Protein AF-A0A7S3K9D5-F1 (afdb_monomer)

Radius of gyration: 16.91 Å; Cα contacts (8 Å, |Δi|>4): 140; chains: 1; bounding box: 48×27×43 Å

Secondary structure (DSSP, 8-state):
--------EEE-EEEEEEE-TTS-EEEEEEE---TTSPPPSSEEEEEEEEEEEEE-SSS-EEEEEEEEEE--S---HHHHHHHHHHHHHHHHHHHHHHHHT--

Solvent-accessible surface area (backbone atoms only — not comparable to full-atom values): 6337 Å² total; per-residue (Å²): 135,81,83,81,81,72,75,56,71,42,78,46,60,51,76,46,81,44,81,44,98,87,71,26,38,37,39,41,32,38,48,52,89,54,90,90,60,74,87,64,99,39,46,70,31,43,42,44,37,38,40,36,43,39,67,73,53,100,89,43,68,48,79,48,76,52,76,47,72,52,70,62,75,92,72,59,70,70,61,63,72,42,47,67,58,52,53,51,51,54,52,52,50,53,50,52,34,66,75,66,72,58,132

Mean predicted aligned error: 6.46 Å

Nearest PDB structures (foldseek):
  7o5y-assembly1_B  TM=3.836E-01  e=2.576E+00  Streptococcus sanguinis
  9har-assembly1_EV  TM=4.109E-01  e=4.544E+00  ssRNA phage ESE017
  7qi3-assembly2_D  TM=3.341E-01  e=3.054E+00  Fusarium verticillioides
  7d7f-assembly1_D  TM=3.014E-01  e=4.544E+00  Mus musculus

InterPro domains:
  IPR023393 START-like domain superfamily [G3DSA:3.30.530.20] (1-102)

Organism: Euplotes crassus (NCBI:txid5936)

Foldseek 3Di:
DDPPPPFAEDFAWDWDWDQDPVRKIKIWIWGDDDPVDDDDSGHYKTKTKIWIFDDPDPPDTDTDIDIDIHDPDDDDPVNVVCVVVVVVVVVVVVVVCVVVVPD

pLDDT: mean 85.01, std 11.1, range [40.91, 96.81]

Structure (mmCIF, N/CA/C/O backbone):
data_AF-A0A7S3K9D5-F1
#
_entry.id   AF-A0A7S3K9D5-F1
#
loop_
_atom_site.group_PDB
_atom_site.id
_atom_site.type_symbol
_atom_site.label_atom_id
_atom_site.label_alt_id
_atom_site.label_comp_id
_atom_site.label_asym_id
_atom_site.label_entity_id
_atom_site.label_seq_id
_atom_site.pdbx_PDB_ins_code
_atom_site.Cartn_x
_atom_site.Cartn_y
_atom_site.Cartn_z
_atom_site.occupancy
_atom_site.B_iso_or_equiv
_atom_site.auth_seq_id
_atom_site.auth_comp_id
_atom_site.auth_asym_id
_atom_site.auth_atom_id
_atom_site.pdbx_PDB_model_num
ATOM 1 N N . LYS A 1 1 ? 31.515 12.333 -12.245 1.00 40.91 1 LYS A N 1
ATOM 2 C CA . LYS A 1 1 ? 30.266 12.267 -11.446 1.00 40.91 1 LYS A CA 1
ATOM 3 C C . LYS A 1 1 ? 29.136 11.889 -12.399 1.00 40.91 1 LYS A C 1
ATOM 5 O O . LYS A 1 1 ? 28.659 12.752 -13.116 1.00 40.91 1 LYS A O 1
ATOM 10 N N . GLY A 1 2 ? 28.836 10.595 -12.536 1.00 41.28 2 GLY A N 1
ATOM 11 C CA . GLY A 1 2 ? 27.809 10.126 -13.470 1.00 41.28 2 GLY A CA 1
ATOM 12 C C . GLY A 1 2 ? 26.421 10.420 -12.914 1.00 41.28 2 GLY A C 1
ATOM 13 O O . GLY A 1 2 ? 26.142 10.055 -11.773 1.00 41.28 2 GLY A O 1
ATOM 14 N N . ASN A 1 3 ? 25.574 11.090 -13.695 1.00 45.44 3 ASN A N 1
ATOM 15 C CA . ASN A 1 3 ? 24.166 11.258 -13.355 1.00 45.44 3 ASN A CA 1
ATOM 16 C C . ASN A 1 3 ? 23.532 9.869 -13.229 1.00 45.44 3 ASN A C 1
ATOM 18 O O . ASN A 1 3 ? 23.421 9.130 -14.207 1.00 45.44 3 ASN A O 1
ATOM 22 N N . LEU A 1 4 ? 23.132 9.502 -12.014 1.00 54.09 4 LEU A N 1
ATOM 23 C CA . LEU A 1 4 ? 22.283 8.343 -11.775 1.00 54.09 4 LEU A CA 1
ATOM 24 C C . LEU A 1 4 ? 20.905 8.652 -12.365 1.00 54.09 4 LEU A C 1
ATOM 26 O O . LEU A 1 4 ? 20.064 9.266 -11.716 1.00 54.09 4 LEU A O 1
ATOM 30 N N . ILE A 1 5 ? 20.685 8.248 -13.618 1.00 62.44 5 ILE A N 1
ATOM 31 C CA . ILE A 1 5 ? 19.374 8.325 -14.266 1.00 62.44 5 ILE A CA 1
ATOM 32 C C . ILE A 1 5 ? 18.500 7.219 -13.664 1.00 62.44 5 ILE A C 1
ATOM 34 O O . ILE A 1 5 ? 18.366 6.123 -14.210 1.00 62.44 5 ILE A O 1
ATOM 38 N N . PHE A 1 6 ? 17.926 7.487 -12.494 1.00 70.50 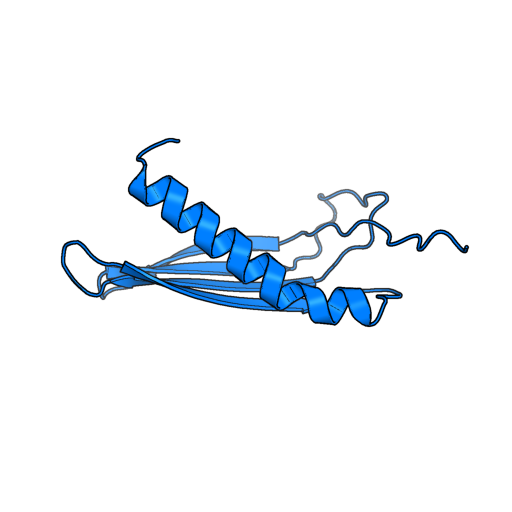6 PHE A N 1
ATOM 39 C CA . PHE A 1 6 ? 16.826 6.687 -11.980 1.00 70.50 6 PHE A CA 1
ATOM 40 C C . PHE A 1 6 ? 15.572 7.088 -12.757 1.00 70.50 6 PHE A C 1
ATOM 42 O O . PHE A 1 6 ? 15.024 8.168 -12.545 1.00 70.50 6 PHE A O 1
ATOM 49 N N . LYS A 1 7 ? 15.147 6.250 -13.711 1.00 78.50 7 LYS A N 1
ATOM 50 C CA . LYS A 1 7 ? 13.880 6.475 -14.423 1.00 78.50 7 LYS A CA 1
ATOM 51 C C . LYS A 1 7 ? 12.730 6.506 -13.410 1.00 78.50 7 LYS A C 1
ATOM 53 O O . LYS A 1 7 ? 12.788 5.793 -12.409 1.00 78.50 7 LYS A O 1
ATOM 58 N N . ALA A 1 8 ? 11.686 7.282 -13.682 1.00 84.06 8 ALA A N 1
ATOM 59 C CA . ALA A 1 8 ? 10.456 7.238 -12.896 1.00 84.06 8 ALA A CA 1
ATOM 60 C C . ALA A 1 8 ? 9.803 5.844 -12.969 1.00 84.06 8 ALA A C 1
ATOM 62 O O . ALA A 1 8 ? 10.127 5.039 -13.855 1.00 84.06 8 ALA A O 1
ATOM 63 N N . ARG A 1 9 ? 8.908 5.551 -12.024 1.00 86.06 9 ARG A N 1
ATOM 64 C CA . ARG A 1 9 ? 8.049 4.363 -12.040 1.00 86.06 9 ARG A CA 1
ATOM 65 C C . ARG A 1 9 ? 6.597 4.803 -12.057 1.00 86.06 9 ARG A C 1
ATOM 67 O O . ARG A 1 9 ? 6.243 5.708 -11.307 1.00 86.06 9 ARG A O 1
ATOM 74 N N . ASP A 1 10 ? 5.812 4.195 -12.930 1.00 89.88 10 ASP A N 1
ATOM 75 C CA . ASP A 1 10 ? 4.360 4.298 -12.926 1.00 89.88 10 ASP A CA 1
ATOM 76 C C . ASP A 1 10 ? 3.762 2.987 -12.418 1.00 89.88 10 ASP A C 1
ATOM 78 O O . ASP A 1 10 ? 4.372 1.916 -12.497 1.00 89.88 10 ASP A O 1
ATOM 82 N N . PHE A 1 11 ? 2.562 3.101 -11.867 1.00 89.50 11 PHE A N 1
ATOM 83 C CA . PHE A 1 11 ? 1.808 1.991 -11.319 1.00 89.50 11 PHE A CA 1
ATOM 84 C C . PHE A 1 11 ? 0.438 1.977 -11.977 1.00 89.50 11 PHE A C 1
ATOM 86 O O . PHE A 1 11 ? -0.189 3.019 -12.159 1.00 89.50 11 PHE A O 1
ATOM 93 N N . SER A 1 12 ? -0.016 0.783 -12.321 1.00 91.31 12 SER A N 1
ATOM 94 C CA . SER A 1 12 ? -1.394 0.523 -12.704 1.00 91.31 12 SER A CA 1
ATOM 95 C C . SER A 1 12 ? -1.876 -0.619 -11.835 1.00 91.31 12 SER A C 1
ATOM 97 O O . SER A 1 12 ? -1.217 -1.660 -11.767 1.00 91.31 12 SER A O 1
ATOM 99 N N . PHE A 1 13 ? -2.958 -0.388 -11.104 1.00 93.25 13 PHE A N 1
ATOM 100 C CA . PHE A 1 13 ? -3.503 -1.345 -10.158 1.00 93.25 13 PHE A CA 1
ATOM 101 C C . PHE A 1 13 ? -5.009 -1.169 -10.029 1.00 93.25 13 PHE A C 1
ATOM 103 O O . PHE A 1 13 ? -5.553 -0.080 -10.219 1.00 93.25 13 PHE A O 1
ATOM 110 N N . PHE A 1 14 ? -5.675 -2.260 -9.682 1.00 93.81 14 PHE A N 1
ATOM 111 C CA . PHE A 1 14 ? -7.014 -2.206 -9.126 1.00 93.81 14 PHE A CA 1
ATOM 112 C C . PHE A 1 14 ? -6.899 -1.935 -7.627 1.00 93.81 14 PHE A C 1
ATOM 114 O O . PHE A 1 14 ? -6.041 -2.519 -6.969 1.00 93.81 14 PHE A O 1
ATOM 121 N N . SER A 1 15 ? -7.762 -1.072 -7.095 1.00 95.81 15 SER A N 1
ATOM 122 C CA . SER A 1 15 ? -7.861 -0.801 -5.661 1.00 95.81 15 SER A CA 1
ATOM 123 C C . SER A 1 15 ? -9.256 -1.172 -5.183 1.00 95.81 15 SER A C 1
ATOM 125 O O . SER A 1 15 ? -10.258 -0.818 -5.812 1.00 95.81 15 SER A O 1
ATOM 127 N N . LYS A 1 16 ? -9.327 -1.908 -4.075 1.00 96.44 16 LYS A N 1
ATOM 128 C CA . LYS A 1 16 ? -10.588 -2.290 -3.445 1.00 96.44 16 LYS A CA 1
ATOM 129 C C . LYS A 1 16 ? -10.546 -2.014 -1.964 1.00 96.44 16 LYS A C 1
ATOM 131 O O . LYS A 1 16 ? -9.664 -2.491 -1.257 1.00 96.44 16 LYS A O 1
ATOM 136 N N . ILE A 1 17 ? -11.578 -1.325 -1.502 1.00 96.81 17 ILE A N 1
ATOM 137 C CA . ILE A 1 17 ? -11.858 -1.150 -0.086 1.00 96.81 17 ILE A CA 1
ATOM 138 C C . ILE A 1 17 ? -12.830 -2.250 0.340 1.00 96.81 17 ILE A C 1
ATOM 140 O O . ILE A 1 17 ? -13.832 -2.508 -0.331 1.00 96.81 17 ILE A O 1
ATOM 144 N N . ILE A 1 18 ? -12.508 -2.925 1.436 1.00 96.44 18 ILE A N 1
ATOM 145 C CA . ILE A 1 18 ? -13.294 -4.010 2.011 1.00 96.44 18 ILE A CA 1
ATOM 146 C C . ILE A 1 18 ? -13.554 -3.670 3.474 1.00 96.44 18 ILE A C 1
ATOM 148 O O . ILE A 1 18 ? -12.619 -3.582 4.268 1.00 96.44 18 ILE A O 1
ATO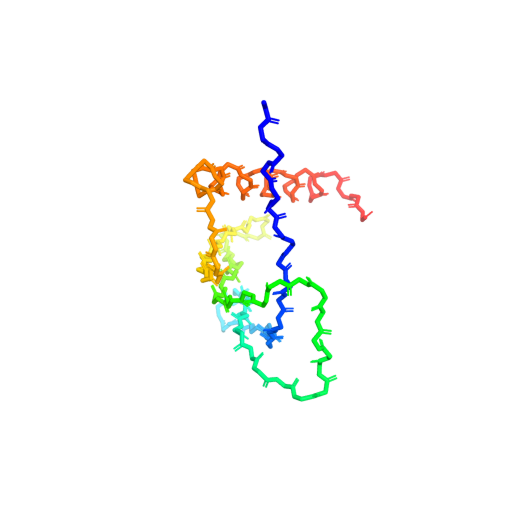M 152 N N . ASP A 1 19 ? -14.826 -3.519 3.831 1.00 95.31 19 ASP A N 1
ATOM 153 C CA . ASP A 1 19 ? -15.254 -3.459 5.226 1.00 95.31 19 ASP A CA 1
ATOM 154 C C . ASP A 1 19 ? -15.420 -4.890 5.763 1.00 95.31 19 ASP A C 1
ATOM 156 O O . ASP A 1 19 ? -16.123 -5.725 5.183 1.00 95.31 19 ASP A O 1
ATOM 160 N N . LEU A 1 20 ? -14.734 -5.198 6.860 1.00 91.81 20 LEU A N 1
ATOM 161 C CA . LEU A 1 20 ? -14.753 -6.507 7.501 1.00 91.81 20 LEU A CA 1
ATOM 162 C C . LEU A 1 20 ? -15.837 -6.556 8.585 1.00 91.81 20 LEU A C 1
ATOM 164 O O . LEU A 1 20 ? -16.187 -5.554 9.205 1.00 91.81 20 LEU A O 1
ATOM 168 N N . LYS A 1 21 ? -16.364 -7.756 8.859 1.00 89.69 21 LYS A N 1
ATOM 169 C CA . LYS A 1 21 ? -17.474 -7.955 9.817 1.00 89.69 21 LYS A CA 1
ATOM 170 C C . LYS A 1 21 ? -17.160 -7.500 11.246 1.00 89.69 21 LYS A C 1
ATOM 172 O O . LYS A 1 21 ? -18.078 -7.236 12.012 1.00 89.69 21 LYS A O 1
ATOM 177 N N . ASN A 1 22 ? -15.883 -7.439 11.612 1.00 88.19 22 ASN A N 1
ATOM 178 C CA . ASN A 1 22 ? -15.415 -6.971 12.916 1.00 88.19 22 ASN A CA 1
ATOM 179 C C . ASN A 1 22 ? -15.273 -5.435 12.995 1.00 88.19 22 ASN A C 1
ATOM 181 O O . ASN A 1 22 ? -14.826 -4.928 14.020 1.00 88.19 22 ASN A O 1
ATOM 185 N N . GLY A 1 23 ? -15.652 -4.703 11.942 1.00 87.81 23 GLY A N 1
ATOM 186 C CA . GLY A 1 23 ? -15.540 -3.246 11.866 1.00 87.81 23 GLY A CA 1
ATOM 187 C C . GLY A 1 23 ? -14.175 -2.740 11.397 1.00 87.81 23 GLY A C 1
ATOM 188 O O . GLY A 1 23 ? -13.983 -1.529 11.324 1.00 87.81 23 GLY A O 1
ATOM 189 N N . ASP A 1 24 ? -13.243 -3.638 11.073 1.00 93.75 24 ASP A N 1
ATOM 190 C CA . ASP A 1 24 ? -11.987 -3.274 10.424 1.00 93.75 24 ASP A CA 1
ATOM 191 C C . ASP A 1 24 ? -12.209 -2.927 8.947 1.00 93.75 24 ASP A C 1
ATOM 193 O O . ASP A 1 24 ? -13.187 -3.351 8.325 1.00 93.75 24 ASP A O 1
ATOM 197 N N . ARG A 1 25 ? -11.247 -2.222 8.354 1.00 95.50 25 ARG A N 1
ATOM 198 C CA . ARG A 1 25 ? -11.235 -1.923 6.920 1.00 95.50 25 ARG A CA 1
ATOM 199 C C . ARG A 1 25 ? -9.909 -2.328 6.300 1.00 95.50 25 ARG A C 1
ATOM 201 O O . ARG A 1 25 ? -8.852 -2.010 6.834 1.00 95.50 25 ARG A O 1
ATOM 208 N N . ALA A 1 26 ? -9.961 -2.991 5.155 1.00 95.50 26 ALA A N 1
ATOM 209 C CA . ALA A 1 26 ? -8.790 -3.307 4.352 1.00 95.50 26 ALA A CA 1
ATOM 210 C C . ALA A 1 26 ? -8.862 -2.585 3.004 1.00 95.50 26 ALA A C 1
ATOM 212 O O . ALA A 1 26 ? -9.915 -2.529 2.374 1.00 95.50 26 ALA A O 1
ATOM 213 N N . ILE A 1 27 ? -7.733 -2.054 2.561 1.00 96.12 27 ILE A N 1
ATOM 214 C CA . ILE A 1 27 ? -7.504 -1.535 1.219 1.00 96.12 27 ILE A CA 1
ATOM 215 C C . ILE A 1 27 ? -6.523 -2.504 0.577 1.00 96.12 27 ILE A C 1
ATOM 217 O O . ILE A 1 27 ? -5.412 -2.685 1.077 1.00 96.12 27 ILE A O 1
ATOM 221 N N . ILE A 1 28 ? -6.962 -3.168 -0.484 1.00 95.56 28 ILE A N 1
ATOM 222 C CA . ILE A 1 28 ? -6.154 -4.128 -1.230 1.00 95.56 28 ILE A CA 1
ATOM 223 C C . ILE A 1 28 ? -5.906 -3.537 -2.604 1.00 95.56 28 ILE A C 1
ATOM 225 O O . ILE A 1 28 ? -6.859 -3.173 -3.298 1.00 95.56 28 ILE A O 1
ATOM 229 N N . GLU A 1 29 ? -4.642 -3.473 -2.997 1.00 96.50 29 GLU A N 1
ATOM 230 C CA . GLU A 1 29 ? -4.243 -2.982 -4.308 1.00 96.50 29 GLU A CA 1
ATOM 231 C C . GLU A 1 29 ? -3.377 -4.027 -4.991 1.00 96.50 29 GLU A C 1
ATOM 233 O O . GLU A 1 29 ? -2.456 -4.582 -4.392 1.00 96.50 29 GLU A O 1
ATOM 238 N N . TYR A 1 30 ? -3.697 -4.324 -6.244 1.00 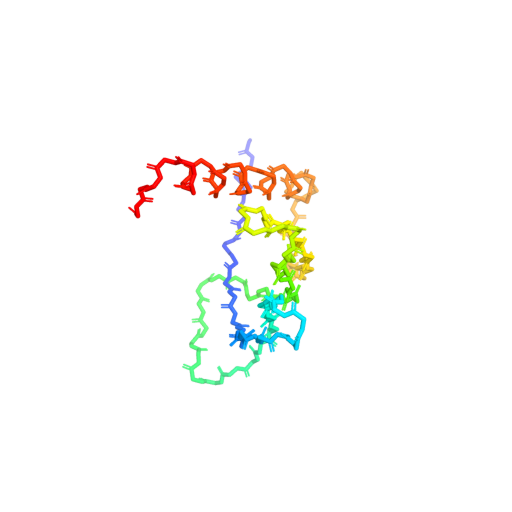94.88 30 TYR A N 1
ATOM 239 C CA . TYR A 1 30 ? -2.969 -5.318 -7.019 1.00 94.88 30 TYR A CA 1
ATOM 240 C C . TYR A 1 30 ? -2.731 -4.801 -8.422 1.00 94.88 30 TYR A C 1
ATOM 242 O O . TYR A 1 30 ? -3.652 -4.275 -9.057 1.00 94.88 30 TYR A O 1
ATOM 250 N N . SER A 1 31 ? -1.501 -4.939 -8.903 1.00 94.25 31 SER A N 1
ATOM 251 C CA . SER A 1 31 ? -1.143 -4.482 -10.234 1.00 94.25 31 SER A CA 1
ATOM 252 C C . SER A 1 31 ? -1.921 -5.194 -11.326 1.00 94.25 31 SER A C 1
ATOM 254 O O . SER A 1 31 ? -2.137 -6.400 -11.283 1.00 94.25 31 SER A O 1
ATOM 256 N N . VAL A 1 32 ? -2.328 -4.419 -12.326 1.00 91.56 32 VAL A N 1
ATOM 257 C CA . VAL A 1 32 ? -3.067 -4.923 -13.480 1.00 91.56 32 VAL A CA 1
ATOM 258 C C . VAL A 1 32 ? -2.436 -4.416 -14.765 1.00 91.56 32 VAL A C 1
ATOM 260 O O . VAL A 1 32 ? -1.899 -3.307 -14.829 1.00 91.56 32 VAL A O 1
ATOM 263 N N . GLU A 1 33 ? -2.527 -5.239 -15.800 1.00 85.69 33 GLU A N 1
ATOM 264 C CA . GLU A 1 33 ? -2.312 -4.816 -17.176 1.00 85.69 33 GLU A CA 1
ATOM 265 C C . GLU A 1 33 ? -3.675 -4.461 -17.774 1.00 85.69 33 GLU A C 1
ATOM 267 O O . GLU A 1 33 ? -4.658 -5.179 -17.585 1.00 85.69 33 GLU A O 1
ATOM 272 N N . ASN A 1 34 ? -3.762 -3.303 -18.424 1.00 83.94 34 ASN A N 1
ATOM 273 C CA . ASN A 1 34 ? -4.998 -2.825 -19.026 1.00 83.94 34 ASN A CA 1
ATOM 274 C C . ASN A 1 34 ? -4.662 -1.948 -20.232 1.00 83.94 34 ASN A C 1
ATOM 276 O O . ASN A 1 34 ? -4.020 -0.909 -20.073 1.00 83.94 34 ASN A O 1
ATOM 280 N N . ASP A 1 35 ? -5.139 -2.348 -21.409 1.00 86.50 35 ASP A N 1
ATOM 281 C CA . ASP A 1 35 ? -4.879 -1.669 -22.683 1.00 86.50 35 ASP A CA 1
ATOM 282 C C . ASP A 1 35 ? -5.428 -0.233 -22.727 1.00 86.50 35 ASP A C 1
ATOM 284 O O . ASP A 1 35 ? -4.946 0.600 -23.492 1.00 86.50 35 ASP A O 1
ATOM 288 N N . ALA A 1 36 ? -6.416 0.092 -21.885 1.00 88.31 36 ALA A N 1
ATOM 289 C CA . ALA A 1 36 ? -6.945 1.449 -21.758 1.00 88.31 36 ALA A CA 1
ATOM 290 C C . ALA A 1 36 ? -6.009 2.394 -20.981 1.00 88.31 36 ALA A C 1
ATOM 292 O O . ALA A 1 36 ? -6.225 3.607 -20.983 1.00 88.31 36 ALA A O 1
ATOM 293 N N . ILE A 1 37 ? -4.990 1.864 -20.294 1.00 86.50 37 ILE A N 1
ATOM 294 C CA . ILE A 1 37 ? -4.034 2.654 -19.515 1.00 86.50 37 ILE A CA 1
ATOM 295 C C . ILE A 1 37 ? -2.773 2.842 -20.362 1.00 86.50 37 ILE A C 1
ATOM 297 O O . ILE A 1 37 ? -1.998 1.896 -20.515 1.00 86.50 37 ILE A O 1
ATOM 301 N N . PRO A 1 38 ? -2.532 4.054 -20.895 1.00 84.81 38 PRO A N 1
ATOM 302 C CA . PRO A 1 38 ? -1.450 4.275 -21.840 1.00 84.81 38 PRO A CA 1
ATOM 303 C C . PRO A 1 38 ? -0.084 4.018 -21.202 1.00 84.81 38 PRO A C 1
ATOM 305 O O . PRO A 1 38 ? 0.145 4.287 -20.017 1.00 84.81 38 PRO A O 1
ATOM 308 N N . GLU A 1 39 ? 0.852 3.537 -22.018 1.00 80.69 39 GLU A N 1
ATOM 309 C CA . GLU A 1 39 ? 2.254 3.489 -21.629 1.00 80.69 39 GLU A CA 1
ATOM 310 C C . GLU A 1 39 ? 2.771 4.903 -21.357 1.00 80.69 39 GLU A C 1
ATOM 312 O O . GLU A 1 39 ? 2.504 5.860 -22.091 1.00 80.69 39 GLU A O 1
ATOM 317 N N . THR A 1 40 ? 3.535 5.043 -20.280 1.00 85.94 40 THR A N 1
ATOM 318 C CA . THR A 1 40 ? 4.165 6.310 -19.919 1.00 85.94 40 THR A CA 1
ATOM 319 C C . THR A 1 40 ? 5.649 6.280 -20.285 1.00 85.94 40 THR A C 1
ATOM 321 O O . THR A 1 40 ? 6.215 5.252 -20.646 1.00 85.94 40 THR A O 1
ATOM 324 N N . LYS A 1 41 ? 6.343 7.418 -20.149 1.00 86.00 41 LYS A N 1
ATOM 325 C CA . LYS A 1 41 ? 7.818 7.452 -20.249 1.00 86.00 41 LYS A CA 1
ATOM 326 C C . LYS A 1 41 ? 8.513 6.795 -19.040 1.00 86.00 41 LYS A C 1
ATOM 328 O O . LYS A 1 41 ? 9.746 6.720 -19.011 1.00 86.00 41 LYS A O 1
ATOM 333 N N . ALA A 1 42 ? 7.748 6.392 -18.024 1.00 87.31 42 ALA A N 1
ATOM 334 C CA . ALA A 1 42 ? 8.235 5.699 -16.842 1.00 87.31 42 ALA A CA 1
ATOM 335 C C . ALA A 1 42 ? 8.350 4.187 -17.099 1.00 87.31 42 ALA A C 1
ATOM 337 O O . ALA A 1 42 ? 7.932 3.671 -18.129 1.00 87.31 42 ALA A O 1
ATOM 338 N N . VAL A 1 43 ? 8.987 3.476 -16.171 1.00 87.06 43 VAL A N 1
ATOM 339 C CA . VAL A 1 43 ? 9.013 2.009 -16.200 1.00 87.06 43 VAL A CA 1
ATOM 340 C C . VAL A 1 43 ? 7.864 1.496 -15.336 1.00 87.06 43 VAL A C 1
ATOM 342 O O . VAL A 1 43 ? 7.849 1.800 -14.142 1.00 87.06 43 VAL A O 1
ATOM 345 N N . ARG A 1 44 ? 6.974 0.678 -15.909 1.00 88.25 44 ARG A N 1
ATOM 346 C CA . ARG A 1 44 ? 5.871 0.053 -15.170 1.00 88.25 44 ARG A CA 1
ATOM 347 C C . ARG A 1 44 ? 6.410 -0.839 -14.061 1.00 88.25 44 ARG A C 1
ATOM 349 O O . ARG A 1 44 ? 7.177 -1.770 -14.321 1.00 88.25 44 ARG A O 1
ATOM 356 N N . ALA A 1 45 ? 6.049 -0.516 -12.826 1.00 89.19 45 ALA A N 1
ATOM 357 C CA . ALA A 1 45 ? 6.304 -1.351 -11.662 1.00 89.19 45 ALA A CA 1
ATOM 358 C C . ALA A 1 45 ? 5.054 -2.169 -11.326 1.00 89.19 45 ALA A C 1
ATOM 360 O O . ALA A 1 45 ? 3.935 -1.755 -11.632 1.00 89.19 45 ALA A O 1
ATOM 361 N N . GLU A 1 46 ? 5.263 -3.320 -10.693 1.00 91.25 46 GLU A N 1
ATOM 362 C CA . GLU A 1 46 ? 4.169 -4.119 -10.143 1.00 91.25 46 GLU A CA 1
ATOM 363 C C . GLU A 1 46 ? 4.089 -3.877 -8.636 1.00 91.25 46 GLU A C 1
ATOM 365 O O . GLU A 1 46 ? 5.116 -3.755 -7.958 1.00 91.25 46 GLU A O 1
ATOM 370 N N . LEU A 1 47 ? 2.866 -3.776 -8.138 1.00 91.38 47 LEU A N 1
ATOM 371 C CA . LEU A 1 47 ? 2.517 -3.492 -6.759 1.00 91.38 47 LEU A CA 1
ATOM 372 C C . LEU A 1 47 ? 1.549 -4.563 -6.264 1.00 91.38 47 LEU A C 1
ATOM 374 O O . LEU A 1 47 ? 0.516 -4.815 -6.884 1.00 91.38 47 LEU A O 1
ATOM 378 N N . GLU A 1 48 ? 1.862 -5.124 -5.107 1.00 93.25 48 GLU A N 1
ATOM 379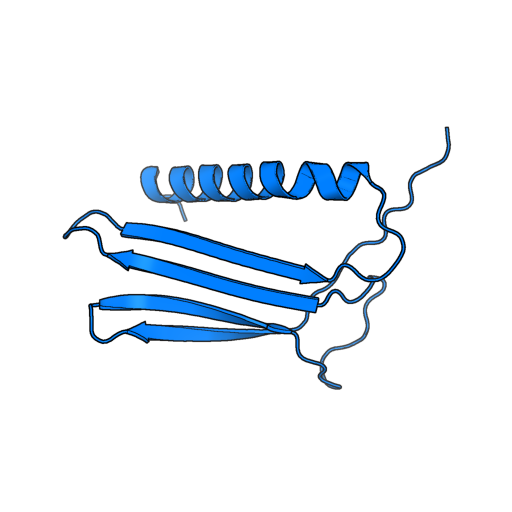 C CA . GLU A 1 48 ? 0.922 -5.860 -4.274 1.00 93.25 48 GLU A CA 1
ATOM 380 C C . GLU A 1 48 ? 0.866 -5.127 -2.936 1.00 93.25 48 GLU A C 1
ATOM 382 O O . GLU A 1 48 ? 1.874 -5.021 -2.230 1.0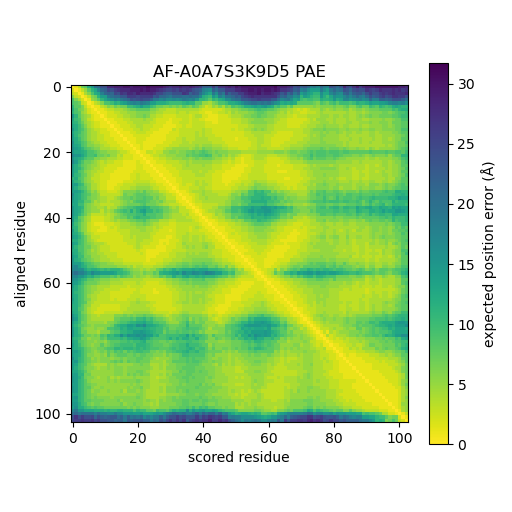0 93.25 48 GLU A O 1
ATOM 387 N N . ASN A 1 49 ? -0.291 -4.561 -2.611 1.00 93.06 49 ASN A N 1
ATOM 388 C CA . ASN A 1 49 ? -0.467 -3.739 -1.429 1.00 93.06 49 ASN A CA 1
ATOM 389 C C . ASN A 1 49 ? -1.647 -4.203 -0.580 1.00 93.06 49 ASN A C 1
ATOM 391 O O . ASN A 1 49 ? -2.731 -4.496 -1.087 1.00 93.06 49 ASN A O 1
ATOM 395 N N . LEU A 1 50 ? -1.441 -4.188 0.731 1.00 92.25 50 LEU A N 1
ATOM 396 C CA . LEU A 1 50 ? -2.477 -4.322 1.736 1.00 92.25 50 LEU A CA 1
ATOM 397 C C . LEU A 1 50 ? -2.280 -3.232 2.788 1.00 92.25 50 LEU A C 1
ATOM 399 O O . LEU A 1 50 ? -1.308 -3.252 3.543 1.00 92.25 50 LEU A O 1
ATOM 403 N N . CYS A 1 51 ? -3.248 -2.333 2.903 1.00 94.12 51 CYS A N 1
ATOM 404 C CA . CYS A 1 51 ? -3.379 -1.438 4.044 1.00 94.12 51 CYS A CA 1
ATOM 405 C C . CYS A 1 51 ? -4.588 -1.866 4.879 1.00 94.12 51 CYS A C 1
ATOM 407 O O . CYS A 1 51 ? -5.724 -1.827 4.417 1.00 94.12 51 CYS A O 1
ATOM 409 N N . TRP A 1 52 ? -4.353 -2.300 6.111 1.00 94.19 52 TRP A N 1
ATOM 410 C CA . TRP A 1 52 ? -5.377 -2.745 7.045 1.00 94.19 52 TRP A CA 1
ATOM 411 C C . TRP A 1 52 ? -5.500 -1.750 8.198 1.00 94.19 52 TRP A C 1
ATOM 413 O O . TRP A 1 52 ? -4.582 -1.561 8.995 1.00 94.19 52 TRP A O 1
ATOM 423 N N . LEU A 1 53 ? -6.670 -1.129 8.279 1.00 93.19 53 LEU A N 1
ATOM 424 C CA . LEU A 1 53 ? -7.127 -0.295 9.378 1.00 93.19 53 LEU A CA 1
ATOM 425 C C . LEU A 1 53 ? -7.827 -1.196 10.397 1.00 93.19 53 LEU A C 1
ATOM 427 O O . LEU A 1 53 ? -8.979 -1.599 10.208 1.00 93.19 53 LEU A O 1
ATOM 431 N N . LYS A 1 54 ? -7.098 -1.555 11.450 1.00 93.50 54 LYS A N 1
ATOM 432 C CA . LYS A 1 54 ? -7.580 -2.414 12.527 1.00 93.50 54 LYS A CA 1
ATOM 433 C C . LYS A 1 54 ? -8.066 -1.565 13.690 1.00 93.50 54 LYS A C 1
ATOM 435 O O . LYS A 1 54 ? -7.282 -0.822 14.287 1.00 93.50 54 LYS A O 1
ATOM 440 N N . LYS A 1 55 ? -9.333 -1.706 14.062 1.00 89.88 55 LYS A N 1
ATOM 441 C CA . LYS A 1 55 ? -9.885 -0.996 15.215 1.00 89.88 55 LYS A CA 1
ATOM 442 C C . LYS A 1 55 ? -9.300 -1.578 16.503 1.00 89.88 55 LYS A C 1
ATOM 444 O O . LYS A 1 55 ? -9.381 -2.783 16.740 1.00 89.88 55 LYS A O 1
ATOM 449 N N . ILE A 1 56 ? -8.702 -0.724 17.330 1.00 90.75 56 ILE A N 1
ATOM 450 C CA . ILE A 1 56 ? -8.158 -1.116 18.639 1.00 90.75 56 ILE A CA 1
ATOM 451 C C . ILE A 1 56 ? -9.143 -0.744 19.747 1.00 90.75 56 ILE A C 1
ATOM 453 O O . ILE A 1 56 ? -9.421 -1.556 20.627 1.00 90.75 56 ILE A O 1
ATOM 457 N N . SER A 1 57 ? -9.728 0.452 19.668 1.00 87.75 57 SER A N 1
ATOM 458 C CA . SER A 1 57 ? -10.741 0.940 20.605 1.00 87.75 57 SER A CA 1
ATOM 459 C C . SER A 1 57 ? -11.739 1.868 19.897 1.00 87.75 57 SER A C 1
ATOM 461 O O . SER A 1 57 ? -11.749 1.974 18.670 1.00 87.75 57 SER A O 1
ATOM 463 N N . GLY A 1 58 ? -12.633 2.524 20.644 1.00 80.44 58 GLY A N 1
ATOM 464 C CA . GLY A 1 58 ? -13.574 3.499 20.077 1.00 80.44 58 GLY A CA 1
ATOM 465 C C . GLY A 1 58 ? -12.893 4.707 19.422 1.00 80.44 58 GLY A C 1
ATOM 466 O O . GLY A 1 58 ? -13.476 5.303 18.522 1.00 80.44 58 GLY A O 1
ATOM 467 N N . THR A 1 59 ? -11.669 5.030 19.845 1.00 84.25 59 THR A N 1
ATOM 468 C CA . THR A 1 59 ? -10.915 6.221 19.423 1.00 84.25 59 THR A CA 1
ATOM 469 C C . THR A 1 59 ? -9.574 5.890 18.772 1.00 84.25 59 THR A C 1
ATOM 471 O O . THR A 1 59 ? -8.947 6.775 18.203 1.00 84.25 59 THR A O 1
ATOM 474 N N . GLU A 1 60 ? -9.119 4.636 18.836 1.00 86.94 60 GLU A N 1
ATOM 475 C CA . GLU A 1 60 ? -7.807 4.230 18.328 1.00 86.94 60 GLU A CA 1
ATOM 476 C C . GLU A 1 60 ? -7.927 3.204 17.203 1.00 86.94 60 GLU A C 1
ATOM 478 O O . GLU A 1 60 ? -8.634 2.196 17.307 1.00 86.94 60 GLU A O 1
ATOM 483 N N . THR A 1 61 ? -7.169 3.446 16.136 1.00 89.44 61 THR A N 1
ATOM 484 C CA . THR A 1 61 ? -7.042 2.554 14.982 1.00 89.44 61 THR A CA 1
ATOM 485 C C . THR A 1 61 ? -5.566 2.287 14.730 1.00 89.44 61 THR A C 1
ATOM 487 O O . THR A 1 61 ? -4.771 3.216 14.605 1.00 89.44 61 THR A O 1
ATOM 490 N N . ALA A 1 62 ? -5.195 1.014 14.645 1.00 90.38 62 ALA A N 1
ATOM 491 C CA . ALA A 1 62 ? -3.887 0.605 14.166 1.00 90.38 62 ALA A CA 1
ATOM 492 C C . ALA A 1 62 ? -3.904 0.555 12.637 1.00 90.38 62 ALA A C 1
ATOM 494 O O . ALA A 1 62 ? -4.834 0.019 12.036 1.00 90.38 62 ALA A O 1
ATOM 495 N N . ILE A 1 63 ? -2.854 1.080 12.012 1.00 90.19 63 ILE A N 1
ATOM 496 C CA . ILE A 1 63 ? -2.660 1.011 10.564 1.00 90.19 63 ILE A CA 1
ATOM 497 C C . ILE A 1 63 ? -1.531 0.022 10.294 1.00 90.19 63 ILE A C 1
ATOM 499 O O . ILE A 1 63 ? -0.396 0.228 10.724 1.00 90.19 63 ILE A O 1
ATOM 503 N N . ILE A 1 64 ? -1.845 -1.057 9.586 1.00 91.06 64 ILE A N 1
ATOM 504 C CA . ILE A 1 64 ? -0.890 -2.085 9.175 1.00 91.06 64 ILE A CA 1
ATOM 505 C C . ILE A 1 64 ? -0.766 -2.003 7.657 1.00 91.06 64 ILE A C 1
ATOM 507 O O . ILE A 1 64 ? -1.723 -2.290 6.950 1.00 91.06 64 ILE A O 1
ATOM 511 N N . HIS A 1 65 ? 0.402 -1.620 7.148 1.00 90.44 65 HIS A N 1
ATOM 512 C CA . HIS A 1 65 ? 0.653 -1.511 5.710 1.00 90.44 65 HIS A CA 1
ATOM 513 C C . HIS A 1 65 ? 1.725 -2.516 5.307 1.00 90.44 65 HIS A C 1
ATOM 515 O O . HIS A 1 65 ? 2.876 -2.430 5.740 1.00 90.44 65 HIS A O 1
ATOM 521 N N . LEU A 1 66 ? 1.315 -3.492 4.508 1.00 90.44 66 LEU A N 1
ATOM 522 C CA . LEU A 1 66 ? 2.165 -4.513 3.923 1.00 90.44 66 LEU A CA 1
ATOM 523 C C . LEU A 1 66 ? 2.221 -4.251 2.429 1.00 90.44 66 LEU A C 1
ATOM 525 O O . LEU A 1 66 ? 1.209 -4.342 1.742 1.00 90.44 66 LEU A O 1
ATOM 529 N N . MET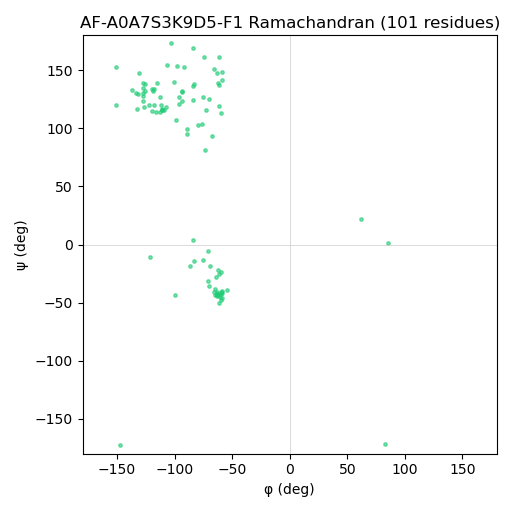 A 1 67 ? 3.410 -3.932 1.940 1.00 88.88 67 MET A N 1
ATOM 530 C CA . MET A 1 67 ? 3.579 -3.516 0.562 1.00 88.88 67 MET A CA 1
ATOM 531 C C . MET A 1 67 ? 4.756 -4.246 -0.065 1.00 88.88 67 MET A C 1
ATOM 533 O O . MET A 1 67 ? 5.867 -4.268 0.475 1.00 88.88 67 MET A O 1
ATOM 537 N N . HIS A 1 68 ? 4.507 -4.812 -1.235 1.00 89.25 68 HIS A N 1
ATOM 538 C CA . HIS A 1 68 ? 5.493 -5.477 -2.057 1.00 89.25 68 HIS A CA 1
ATOM 539 C C . HIS A 1 68 ? 5.535 -4.796 -3.423 1.00 89.25 68 HIS A C 1
ATOM 5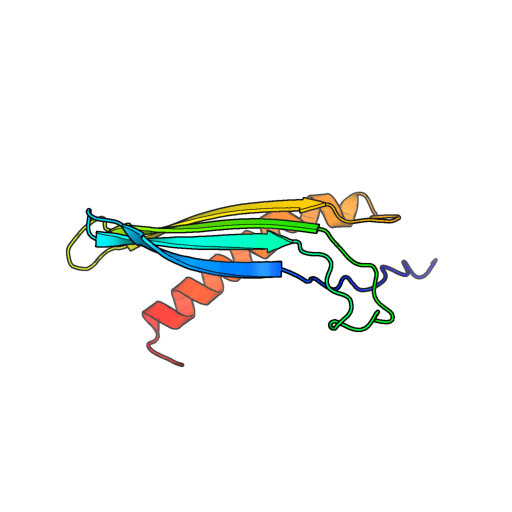41 O O . HIS A 1 68 ? 4.533 -4.726 -4.128 1.00 89.25 68 HIS A O 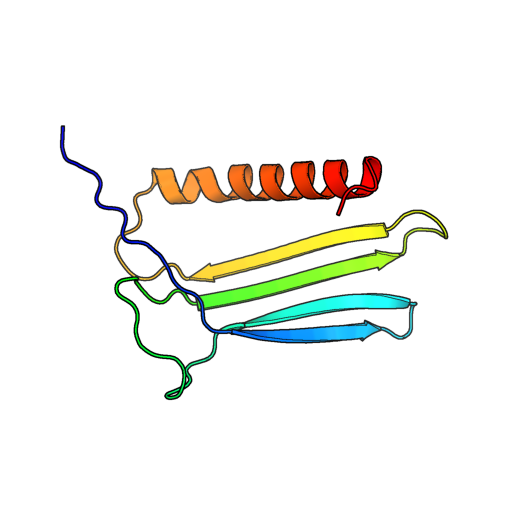1
ATOM 547 N N . ILE A 1 69 ? 6.701 -4.257 -3.786 1.00 87.81 69 ILE A N 1
ATOM 548 C CA . ILE A 1 69 ? 6.903 -3.604 -5.081 1.00 87.81 69 ILE A CA 1
ATOM 549 C C . ILE A 1 69 ? 7.961 -4.358 -5.873 1.00 87.81 69 ILE A C 1
ATOM 551 O O . ILE A 1 69 ? 9.140 -4.378 -5.496 1.00 87.81 69 ILE A O 1
ATOM 555 N N . PHE A 1 70 ? 7.577 -4.856 -7.043 1.00 87.25 70 PHE A N 1
ATOM 556 C CA . PHE A 1 70 ? 8.518 -5.346 -8.039 1.00 87.25 70 PHE A CA 1
ATOM 557 C C . PHE A 1 70 ? 8.935 -4.195 -8.952 1.00 87.25 70 PHE A C 1
ATOM 559 O O . PHE A 1 70 ? 8.287 -3.841 -9.942 1.00 87.25 70 PHE A O 1
ATOM 566 N N . ILE A 1 71 ? 10.063 -3.576 -8.607 1.00 80.50 71 ILE A N 1
ATOM 567 C CA . ILE A 1 71 ? 10.626 -2.493 -9.409 1.00 80.50 71 ILE A CA 1
ATOM 568 C C . ILE A 1 71 ? 11.374 -3.094 -10.603 1.00 80.50 71 ILE A C 1
ATOM 570 O O . ILE A 1 71 ? 12.516 -3.542 -10.469 1.00 80.50 71 ILE A O 1
ATOM 574 N N . LYS A 1 72 ? 10.759 -3.049 -11.790 1.00 77.75 72 LYS A N 1
ATOM 575 C CA . LYS A 1 72 ? 11.410 -3.462 -13.041 1.00 77.75 72 LYS A CA 1
ATOM 576 C C . LYS A 1 72 ? 12.584 -2.532 -13.404 1.00 77.75 72 LYS A C 1
ATOM 578 O O . LYS A 1 72 ? 12.616 -1.334 -13.080 1.00 77.75 72 LYS A O 1
ATOM 583 N N . GLY A 1 73 ? 13.568 -3.096 -14.105 1.00 77.50 73 GLY A N 1
ATOM 584 C CA . GLY A 1 73 ? 14.764 -2.400 -14.590 1.00 77.50 73 GLY A CA 1
ATOM 585 C C . GLY A 1 73 ? 15.895 -2.259 -13.560 1.00 77.50 73 GLY A C 1
ATOM 586 O O . GLY A 1 73 ? 15.870 -2.832 -12.475 1.00 77.50 73 GLY A O 1
ATOM 587 N N . LYS A 1 74 ? 16.934 -1.488 -13.909 1.00 76.44 74 LYS A N 1
ATOM 588 C CA . LYS A 1 74 ? 18.088 -1.265 -13.023 1.00 76.44 74 LYS A CA 1
ATOM 589 C C . LYS A 1 74 ? 17.704 -0.337 -11.869 1.00 76.44 74 LYS A C 1
ATOM 591 O O . LYS A 1 74 ? 17.407 0.837 -12.083 1.00 76.44 74 LYS A O 1
ATOM 596 N N . VAL A 1 75 ? 17.759 -0.866 -10.650 1.00 75.81 75 VAL A N 1
ATOM 597 C CA . VAL A 1 75 ? 17.570 -0.113 -9.405 1.00 75.81 75 VAL A CA 1
ATOM 598 C C . VAL A 1 75 ? 18.901 -0.066 -8.661 1.00 75.81 75 VAL A C 1
ATOM 600 O O . VAL A 1 75 ? 19.434 -1.126 -8.326 1.00 75.81 75 VAL A O 1
ATOM 603 N N . PRO A 1 76 ? 19.457 1.126 -8.388 1.00 77.38 76 PRO A N 1
ATOM 604 C CA . PRO A 1 76 ? 20.665 1.244 -7.582 1.00 77.38 76 PRO A CA 1
ATOM 605 C C . PRO A 1 76 ? 20.464 0.648 -6.183 1.00 77.38 76 PRO A C 1
ATOM 607 O O . PRO A 1 76 ? 19.413 0.846 -5.576 1.00 77.38 76 PRO A O 1
ATOM 610 N N . GLY A 1 77 ? 21.478 -0.029 -5.636 1.00 77.94 77 GLY A N 1
ATOM 611 C CA . GLY A 1 77 ? 21.388 -0.653 -4.307 1.00 77.94 77 GLY A CA 1
ATOM 612 C C . GLY A 1 77 ? 20.962 0.324 -3.202 1.00 77.94 77 GLY A C 1
ATOM 613 O O . GLY A 1 77 ? 20.105 -0.010 -2.388 1.00 77.94 77 GLY A O 1
ATOM 614 N N . PHE A 1 78 ? 21.455 1.569 -3.247 1.00 77.50 78 PHE A N 1
ATOM 615 C CA . PHE A 1 78 ? 21.082 2.613 -2.284 1.00 77.50 78 PHE A CA 1
ATOM 616 C C . PHE A 1 78 ? 19.594 3.007 -2.355 1.00 77.50 78 PHE A C 1
ATOM 618 O O . PHE A 1 78 ? 19.020 3.447 -1.363 1.00 77.50 78 PHE A O 1
ATOM 625 N N . ALA A 1 79 ? 18.944 2.863 -3.516 1.00 73.12 79 ALA A N 1
ATOM 626 C CA . ALA A 1 79 ? 17.521 3.162 -3.652 1.00 73.12 79 ALA A CA 1
ATOM 627 C C . ALA A 1 79 ? 16.669 2.119 -2.916 1.00 73.12 79 ALA A C 1
ATOM 629 O O . ALA A 1 79 ? 15.682 2.484 -2.282 1.00 73.12 79 ALA A O 1
ATOM 630 N N . LYS A 1 80 ? 17.095 0.845 -2.921 1.00 72.62 80 LYS A N 1
ATOM 631 C CA . LYS A 1 80 ? 16.434 -0.228 -2.161 1.00 72.62 80 LYS A CA 1
ATOM 632 C C . LYS A 1 80 ? 16.536 0.010 -0.654 1.00 72.62 80 LYS A C 1
ATOM 634 O O . LYS A 1 80 ? 15.535 -0.102 0.045 1.00 72.62 80 LYS A O 1
ATOM 639 N N . SER A 1 81 ? 17.707 0.417 -0.160 1.00 79.19 81 SER A N 1
ATOM 640 C CA . SER A 1 81 ? 17.912 0.675 1.273 1.00 79.19 81 SER A CA 1
ATOM 641 C C . SER A 1 81 ? 17.165 1.907 1.799 1.00 79.19 81 SER A C 1
ATOM 643 O O . SER A 1 81 ? 16.979 2.035 3.005 1.00 79.19 81 SER A O 1
ATOM 645 N N . MET A 1 82 ? 16.726 2.823 0.927 1.00 81.19 82 MET A N 1
ATOM 646 C CA . MET A 1 82 ? 15.961 4.010 1.332 1.00 81.19 82 MET A CA 1
ATOM 647 C C . MET A 1 82 ? 14.449 3.776 1.438 1.00 81.19 82 MET A C 1
ATOM 649 O O . MET A 1 82 ? 13.778 4.583 2.082 1.00 81.19 82 MET A O 1
ATOM 653 N N . MET A 1 83 ? 13.904 2.713 0.834 1.00 78.44 83 MET A N 1
ATOM 654 C CA . MET A 1 83 ? 12.451 2.483 0.799 1.00 78.44 83 MET A CA 1
ATOM 655 C C . MET A 1 83 ? 11.814 2.375 2.194 1.00 78.44 83 MET A C 1
ATOM 657 O O . MET A 1 83 ? 10.847 3.096 2.437 1.00 78.44 83 MET A O 1
ATOM 661 N N . PRO A 1 84 ? 12.368 1.611 3.160 1.00 83.56 84 PRO A N 1
ATOM 662 C CA . PRO A 1 84 ? 11.780 1.538 4.500 1.00 83.56 84 PRO A CA 1
ATOM 663 C C . PRO A 1 84 ? 11.700 2.903 5.196 1.00 83.56 84 PRO A C 1
ATOM 665 O O . PRO A 1 84 ? 10.691 3.238 5.811 1.00 83.56 84 PRO A O 1
ATOM 668 N N . LYS A 1 85 ? 12.744 3.734 5.051 1.00 86.75 85 LYS A N 1
ATOM 669 C CA . LYS A 1 85 ? 12.771 5.084 5.630 1.00 86.75 85 LYS A CA 1
ATOM 670 C C . LYS A 1 85 ? 11.718 5.992 4.995 1.00 86.75 85 LYS A C 1
ATOM 672 O O . LYS A 1 85 ? 11.086 6.760 5.713 1.00 86.75 85 LYS A O 1
ATOM 677 N N . LYS A 1 86 ? 11.534 5.916 3.673 1.00 84.38 86 LYS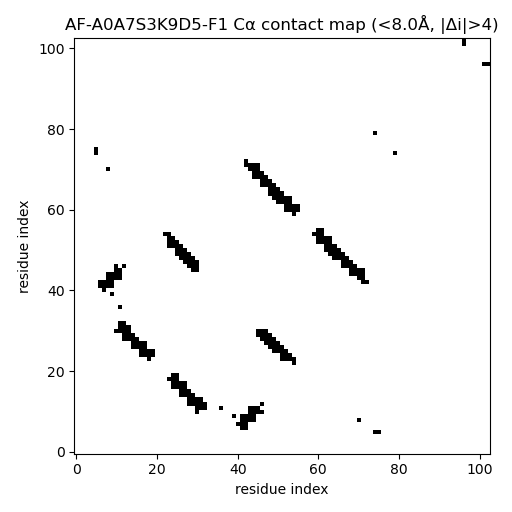 A N 1
ATOM 678 C CA . LYS A 1 86 ? 10.501 6.695 2.976 1.00 84.38 86 LYS A CA 1
ATOM 679 C C . LYS A 1 86 ? 9.095 6.304 3.427 1.00 84.38 86 LYS A C 1
ATOM 681 O O . LYS A 1 86 ? 8.318 7.195 3.742 1.00 84.38 86 LYS A O 1
ATOM 686 N N . HIS A 1 87 ? 8.809 5.010 3.564 1.00 84.25 87 HIS A N 1
ATOM 687 C CA . HIS A 1 87 ? 7.508 4.570 4.077 1.00 84.25 87 HIS A CA 1
ATOM 688 C C . HIS A 1 87 ? 7.255 5.013 5.509 1.00 84.25 87 HIS A C 1
ATOM 690 O O . HIS A 1 87 ? 6.163 5.480 5.817 1.00 84.25 87 HIS A O 1
ATOM 696 N N . LEU A 1 88 ? 8.265 4.942 6.379 1.00 87.38 88 LEU A N 1
ATOM 697 C CA . LEU A 1 88 ? 8.122 5.467 7.734 1.00 87.38 88 LEU A CA 1
ATOM 698 C C . LEU A 1 88 ? 7.776 6.966 7.720 1.00 87.38 88 LEU A C 1
ATOM 700 O O . LEU A 1 88 ? 6.904 7.393 8.465 1.00 87.38 88 LEU A O 1
ATOM 704 N N . GLN A 1 89 ? 8.409 7.752 6.843 1.00 90.12 89 GLN A N 1
ATOM 705 C CA . GLN A 1 89 ? 8.108 9.180 6.697 1.00 90.12 89 GLN A CA 1
ATOM 706 C C . GLN A 1 89 ? 6.683 9.440 6.190 1.00 90.12 89 GLN A C 1
ATOM 708 O O . GLN A 1 89 ? 6.051 10.387 6.649 1.00 90.12 89 GLN A O 1
ATOM 713 N N . GLU A 1 90 ? 6.172 8.629 5.262 1.00 86.75 90 GLU A N 1
ATOM 714 C CA . GLU A 1 90 ? 4.777 8.713 4.798 1.00 86.75 90 GLU A CA 1
ATOM 715 C C . GLU A 1 90 ? 3.796 8.445 5.943 1.00 86.75 90 GLU A C 1
ATOM 717 O O . GLU A 1 90 ? 2.840 9.195 6.125 1.00 86.75 90 GLU A O 1
ATOM 722 N N . PHE A 1 91 ? 4.085 7.443 6.776 1.00 87.44 91 PHE A N 1
ATOM 723 C CA . PHE A 1 91 ? 3.300 7.145 7.972 1.00 87.44 91 PHE A CA 1
ATOM 724 C C . PHE A 1 91 ? 3.317 8.269 9.004 1.00 87.44 91 PHE A C 1
ATOM 726 O O . PHE A 1 91 ? 2.273 8.609 9.557 1.00 87.44 91 PHE A O 1
ATOM 733 N N . THR A 1 92 ? 4.489 8.851 9.269 1.00 89.31 92 THR A N 1
ATOM 734 C CA . THR A 1 92 ? 4.607 9.985 10.194 1.00 89.31 92 THR A CA 1
ATOM 735 C C . THR A 1 92 ? 3.778 11.169 9.708 1.00 89.31 92 THR A C 1
ATOM 737 O O . THR A 1 92 ? 3.012 11.724 10.486 1.00 89.31 92 THR A O 1
ATOM 740 N N . LYS A 1 93 ? 3.844 11.494 8.412 1.00 89.62 93 LYS A N 1
ATOM 741 C CA . LYS A 1 93 ? 3.032 12.569 7.826 1.00 89.62 93 LYS A CA 1
ATOM 742 C C . LYS A 1 93 ? 1.537 12.285 7.907 1.00 89.62 93 LYS A C 1
ATOM 744 O O . LYS A 1 93 ? 0.771 13.176 8.243 1.00 89.62 93 LYS A O 1
ATOM 749 N N . LEU A 1 94 ? 1.115 11.052 7.621 1.00 85.94 94 LEU A N 1
ATOM 750 C CA . LEU A 1 94 ? -0.292 10.668 7.745 1.00 85.94 94 LEU A CA 1
ATOM 751 C C . LEU A 1 94 ? -0.789 10.857 9.182 1.00 85.94 94 LEU A C 1
ATOM 753 O O . LEU A 1 94 ? -1.881 11.376 9.394 1.00 85.94 94 LEU A O 1
ATOM 757 N N . LYS A 1 95 ? 0.030 10.474 10.166 1.00 86.19 95 LYS A N 1
ATOM 758 C CA . LYS A 1 95 ? -0.276 10.702 11.577 1.00 86.19 95 LYS A CA 1
ATOM 759 C C . LYS A 1 95 ? -0.430 12.197 11.884 1.00 86.19 95 LYS A C 1
ATOM 761 O O . LYS A 1 95 ? -1.426 12.571 12.489 1.00 86.19 95 LYS A O 1
ATOM 766 N N . GLU A 1 96 ? 0.496 13.039 11.427 1.00 90.12 96 GLU A N 1
ATOM 767 C CA . GLU A 1 96 ? 0.435 14.499 11.615 1.00 90.12 96 GLU A CA 1
ATOM 768 C C . GLU A 1 96 ? -0.829 15.119 10.986 1.00 90.12 96 GLU A C 1
ATOM 770 O O . GLU A 1 96 ? -1.472 15.975 11.593 1.00 90.12 96 GLU A O 1
ATOM 775 N N . ILE A 1 97 ? -1.230 14.661 9.796 1.00 88.44 97 ILE A N 1
ATOM 776 C CA . ILE A 1 97 ? -2.466 15.092 9.119 1.00 88.44 97 ILE A CA 1
ATOM 777 C C . ILE A 1 97 ? -3.689 14.746 9.977 1.00 88.44 97 ILE A C 1
ATOM 779 O O . ILE A 1 97 ? -4.499 15.620 10.280 1.00 88.44 97 ILE A O 1
ATOM 783 N N . ILE A 1 98 ? -3.781 13.495 10.443 1.00 84.19 98 ILE A N 1
ATOM 784 C CA . ILE A 1 98 ? -4.886 13.027 11.294 1.00 84.19 98 ILE A CA 1
ATOM 785 C C . ILE A 1 98 ? -4.940 13.808 12.617 1.00 84.19 98 ILE A C 1
ATOM 787 O O . ILE A 1 98 ? -6.020 14.200 13.050 1.00 84.19 98 ILE A O 1
ATOM 791 N N . GLU A 1 99 ? -3.792 14.052 13.253 1.00 85.50 99 GLU A N 1
ATOM 792 C CA . GLU A 1 99 ? -3.711 14.767 14.536 1.00 85.50 99 GLU A CA 1
ATOM 793 C C . GLU A 1 99 ? -4.010 16.266 14.403 1.00 85.50 99 GLU A C 1
ATOM 795 O O . GLU A 1 99 ? -4.558 16.868 15.326 1.00 85.50 99 GLU A O 1
ATOM 800 N N . SER A 1 100 ? -3.675 16.873 13.263 1.00 89.25 100 SER A N 1
ATOM 801 C CA . SER A 1 100 ? -3.941 18.292 12.997 1.00 89.25 100 SER A CA 1
ATOM 802 C C . SER A 1 100 ? -5.362 18.574 12.501 1.00 89.25 100 SER A C 1
ATOM 804 O O . SER A 1 100 ? -5.769 19.735 12.489 1.00 89.25 100 SER A O 1
ATOM 806 N N . GLY A 1 101 ? -6.108 17.546 12.078 1.00 73.81 101 GLY A N 1
ATOM 807 C CA . GLY A 1 101 ? -7.446 17.690 11.495 1.00 73.81 101 GLY A CA 1
ATOM 808 C C . GLY A 1 101 ? -7.475 18.506 10.197 1.00 73.81 101 GLY A C 1
ATOM 809 O O . GLY A 1 101 ? -8.512 19.076 9.868 1.00 73.81 101 GLY A O 1
ATOM 810 N N . SER A 1 102 ? -6.341 18.606 9.495 1.00 58.69 102 SER A N 1
ATOM 811 C CA . SER A 1 102 ? -6.218 19.379 8.253 1.00 58.69 102 SER A CA 1
ATOM 812 C C . SER A 1 102 ? -6.394 18.443 7.055 1.00 58.69 102 SER A C 1
ATOM 814 O O . SER A 1 102 ? -5.708 17.427 6.993 1.00 58.69 102 SER A O 1
ATOM 816 N N . GLU A 1 103 ? -7.305 18.768 6.134 1.00 54.09 103 GLU A N 1
ATOM 817 C CA . GLU A 1 103 ? -7.459 18.083 4.834 1.00 54.09 103 GLU A CA 1
ATOM 818 C C . GLU A 1 103 ? -6.402 18.532 3.814 1.00 54.09 103 GLU A C 1
ATOM 820 O O . GLU A 1 103 ? -6.082 19.746 3.775 1.00 54.09 103 GLU A O 1
#

Sequence (103 aa):
KGNLIFKARDFSFFSKIIDLKNGDRAIIEYSVENDAIPETKAVRAELENLCWLKKISGTETAIIHLMHIFIKGKVPGFAKSMMPKKHLQEFTKLKEIIESGSE